Protein AF-A0A2V3PV00-F1 (afdb_monomer_lite)

Sequence (122 aa):
MDIPKPLRVVSIVLVVLGIIRIVAGILGLIGLRGFFSENPDLITQVIIENFVAGPLILISGLLLLKGKAIGRILLVVAVVGSWIASFVISKEYSIGTLIIFSAIIAILFLEDKIKQYFADKA

Foldseek 3Di:
DDQPPLLLVLLVVLLVQLVVLQVVLVCCVVPCVVVCVVVVLVNVLSCLLRVPLSVLSNVLSVCSNVLHPVSLVSLVCSLVVSQVSCCVRVVDRPVVSVVVSVVSSCCCPVPVSNVVSNVVVD

Radius of gyration: 15.87 Å; chains: 1; bounding box: 39×24×45 Å

Organism: NCBI:txid1605892

pLDDT: mean 86.36, std 7.27, range [65.31, 96.56]

Secondary structure (DSSP, 8-state):
-PPPHHHHHHHHHHHHHHHHHHHHHHHHHHHTHHHHHH-HHHHHHHHIIIIIIHHHHHHHHHHHHTT-THHHHHHHHHHHHHHHHHHHHH----HHHHHHHHHHHHHHHH-HHHHHHHHTT-

Structure (mmCIF, N/CA/C/O backbone):
data_AF-A0A2V3PV00-F1
#
_entry.id   AF-A0A2V3PV00-F1
#
loop_
_atom_site.group_PDB
_atom_site.id
_atom_site.type_symbol
_atom_site.label_atom_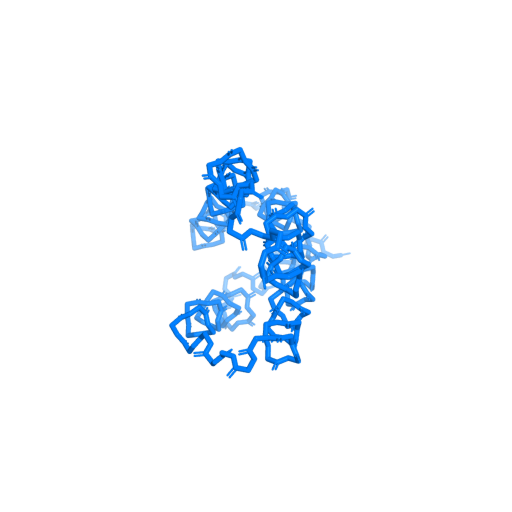id
_atom_site.label_alt_id
_atom_site.label_comp_id
_atom_site.label_asym_id
_atom_site.label_entity_id
_atom_site.label_seq_id
_atom_site.pdbx_PDB_ins_code
_atom_site.Cartn_x
_atom_site.Cartn_y
_atom_site.Cartn_z
_atom_site.occupancy
_atom_site.B_iso_or_equiv
_atom_site.auth_seq_id
_atom_site.auth_comp_id
_atom_site.auth_asym_id
_atom_site.auth_atom_id
_atom_site.pdbx_PDB_model_num
ATOM 1 N N . MET A 1 1 ? -11.107 8.077 22.005 1.00 65.31 1 MET A N 1
ATOM 2 C CA . MET A 1 1 ? -10.825 6.629 21.954 1.00 65.31 1 MET A CA 1
ATOM 3 C C . MET A 1 1 ? -9.420 6.411 21.415 1.00 65.31 1 MET A C 1
ATOM 5 O O . MET A 1 1 ? -9.072 7.027 20.407 1.00 65.31 1 MET A O 1
ATOM 9 N N . ASP A 1 2 ? -8.609 5.594 22.086 1.00 83.31 2 ASP A N 1
ATOM 10 C CA . ASP A 1 2 ? -7.264 5.257 21.610 1.00 83.31 2 ASP A CA 1
ATOM 11 C C . ASP A 1 2 ? -7.316 4.438 20.316 1.00 83.31 2 ASP A C 1
ATOM 13 O O . ASP A 1 2 ? -8.265 3.696 20.068 1.00 83.31 2 ASP A O 1
ATOM 17 N N . ILE A 1 3 ? -6.282 4.568 19.481 1.00 86.81 3 ILE A N 1
ATOM 18 C CA . ILE A 1 3 ? -6.140 3.756 18.264 1.00 86.81 3 ILE A CA 1
ATOM 19 C C . ILE A 1 3 ? -6.033 2.276 18.672 1.00 86.81 3 ILE A C 1
ATOM 21 O O . ILE A 1 3 ? -5.107 1.945 19.425 1.00 86.81 3 ILE A O 1
ATOM 25 N N . PRO A 1 4 ? -6.897 1.377 18.155 1.00 91.12 4 PRO A N 1
ATOM 26 C CA . PRO A 1 4 ? -6.790 -0.056 18.397 1.00 91.12 4 PRO A CA 1
ATOM 27 C C . PRO A 1 4 ? -5.385 -0.564 18.063 1.00 91.12 4 PRO A C 1
ATOM 29 O O . PRO A 1 4 ? -4.832 -0.223 17.015 1.00 91.12 4 PRO A O 1
ATOM 32 N N . LYS A 1 5 ? -4.801 -1.404 18.930 1.00 91.12 5 LYS A N 1
ATOM 33 C CA . LYS A 1 5 ? -3.456 -1.973 18.704 1.00 91.12 5 LYS A CA 1
ATOM 34 C C . LYS A 1 5 ? -3.294 -2.597 17.302 1.00 91.12 5 LYS A C 1
ATOM 36 O O . LYS A 1 5 ? -2.293 -2.281 16.664 1.00 91.12 5 LYS A O 1
ATOM 41 N N . PRO A 1 6 ? -4.254 -3.387 16.781 1.00 89.75 6 PRO A N 1
ATOM 42 C CA . PRO A 1 6 ? -4.156 -3.977 15.443 1.00 89.75 6 PRO A CA 1
ATOM 43 C C . PRO A 1 6 ? -4.096 -2.921 14.335 1.00 89.75 6 PRO A C 1
ATOM 45 O O . PRO A 1 6 ? -3.207 -2.969 13.487 1.00 89.75 6 PRO A O 1
ATOM 48 N N . LEU A 1 7 ? -4.953 -1.894 14.407 1.00 92.25 7 LEU A N 1
ATOM 49 C CA . LEU A 1 7 ? -4.929 -0.763 13.475 1.00 92.25 7 LEU A CA 1
ATOM 50 C C . LEU A 1 7 ? -3.581 -0.042 13.520 1.00 92.25 7 LEU A C 1
ATOM 52 O O . LEU A 1 7 ? -3.021 0.280 12.474 1.00 92.25 7 LEU A O 1
ATOM 56 N N . ARG A 1 8 ? -3.032 0.188 14.717 1.00 93.31 8 ARG A N 1
ATOM 57 C CA . ARG A 1 8 ? -1.723 0.830 14.883 1.00 93.31 8 ARG A CA 1
ATOM 58 C C . ARG A 1 8 ? -0.610 0.009 14.231 1.00 93.31 8 ARG A C 1
ATOM 60 O O . ARG A 1 8 ? 0.182 0.575 13.486 1.00 93.31 8 ARG A O 1
ATOM 67 N N . VAL A 1 9 ? -0.571 -1.300 14.482 1.00 93.25 9 VAL A N 1
ATOM 68 C CA . VAL A 1 9 ? 0.436 -2.209 13.909 1.00 93.25 9 VAL A CA 1
ATOM 69 C C . VAL A 1 9 ? 0.343 -2.222 12.388 1.00 93.25 9 VAL A C 1
ATOM 71 O O . VAL A 1 9 ? 1.338 -1.951 11.723 1.00 93.25 9 VAL A O 1
ATOM 74 N N . VAL A 1 10 ? -0.852 -2.447 11.834 1.00 93.19 10 VAL A N 1
ATOM 75 C CA . VAL A 1 10 ? -1.071 -2.439 10.381 1.00 93.19 10 VAL A CA 1
ATOM 76 C C . VAL A 1 10 ? -0.640 -1.110 9.768 1.00 93.19 10 VAL A C 1
ATOM 78 O O . VAL A 1 10 ? 0.058 -1.091 8.760 1.00 93.19 10 VAL A O 1
ATOM 81 N N . SER A 1 11 ? -1.001 0.008 10.394 1.00 94.44 11 SER A N 1
ATOM 82 C CA . SER A 1 11 ? -0.657 1.328 9.867 1.00 94.44 11 SER A CA 1
ATOM 83 C C . SER A 1 11 ? 0.855 1.566 9.846 1.00 94.44 11 SER A C 1
ATOM 85 O O . SER A 1 11 ? 1.370 2.104 8.871 1.00 94.44 11 SER A O 1
ATOM 87 N N . ILE A 1 12 ? 1.579 1.132 10.885 1.00 94.94 12 ILE A N 1
ATOM 88 C CA . ILE A 1 12 ? 3.047 1.201 10.927 1.00 94.94 12 ILE A CA 1
ATOM 89 C C . ILE A 1 12 ? 3.654 0.320 9.833 1.00 94.94 12 ILE A C 1
ATOM 91 O O . ILE A 1 12 ? 4.538 0.777 9.113 1.00 94.94 12 ILE A O 1
ATOM 95 N N . VAL A 1 13 ? 3.158 -0.909 9.664 1.00 93.94 13 VAL A N 1
ATOM 96 C CA . VAL A 1 13 ? 3.617 -1.818 8.602 1.00 93.94 13 VAL A CA 1
ATOM 97 C C . VAL A 1 13 ? 3.432 -1.179 7.225 1.00 93.94 13 VAL A C 1
ATOM 99 O O . VAL A 1 13 ? 4.363 -1.187 6.427 1.00 93.94 13 VAL A O 1
ATOM 102 N N . LEU A 1 14 ? 2.282 -0.554 6.960 1.00 94.88 14 LEU A N 1
ATOM 103 C CA . LEU A 1 14 ? 2.025 0.146 5.698 1.00 94.88 14 LEU A CA 1
ATOM 104 C C . LEU A 1 14 ? 2.981 1.324 5.476 1.00 94.88 14 LEU A C 1
ATOM 106 O O . LEU A 1 14 ? 3.494 1.493 4.372 1.00 94.88 14 LEU A O 1
ATOM 110 N N . VAL A 1 15 ? 3.272 2.107 6.519 1.00 96.12 15 VAL A N 1
ATOM 111 C CA . VAL A 1 15 ? 4.252 3.202 6.440 1.00 96.12 15 VAL A CA 1
ATOM 112 C C . VAL A 1 15 ? 5.637 2.665 6.083 1.00 96.12 15 VAL A C 1
ATOM 114 O O . VAL A 1 15 ? 6.272 3.165 5.156 1.00 96.12 15 VAL A O 1
ATOM 117 N N . VAL A 1 16 ? 6.090 1.618 6.774 1.00 95.00 16 VAL A N 1
ATOM 118 C CA . VAL A 1 16 ? 7.398 0.999 6.524 1.00 95.00 16 VAL A CA 1
ATOM 119 C C . VAL A 1 16 ? 7.469 0.427 5.107 1.00 95.00 16 VAL A C 1
ATOM 121 O O . VAL A 1 16 ? 8.421 0.713 4.385 1.00 95.00 16 VAL A O 1
ATOM 124 N N . LEU A 1 17 ? 6.446 -0.311 4.666 1.00 92.19 17 LEU A N 1
ATOM 125 C CA . LEU A 1 17 ? 6.381 -0.867 3.311 1.00 92.19 17 LEU A CA 1
ATOM 126 C C . LEU A 1 17 ? 6.389 0.221 2.232 1.00 92.19 17 LEU A C 1
ATOM 128 O O . LEU A 1 17 ? 7.077 0.075 1.223 1.00 92.19 17 LEU A O 1
ATOM 132 N N . GLY A 1 18 ? 5.657 1.316 2.444 1.00 92.44 18 GLY A N 1
ATOM 133 C CA . GLY A 1 18 ? 5.640 2.447 1.521 1.00 92.44 18 GLY A CA 1
ATOM 134 C C . GLY A 1 18 ? 7.018 3.097 1.369 1.00 92.44 18 GLY A C 1
ATOM 135 O O . GLY A 1 18 ? 7.454 3.350 0.248 1.00 92.44 18 GLY A O 1
ATOM 136 N N . ILE A 1 19 ? 7.743 3.292 2.477 1.00 94.25 19 ILE A N 1
ATOM 137 C CA . ILE A 1 19 ? 9.121 3.811 2.457 1.00 94.25 19 ILE A CA 1
ATOM 138 C C . ILE A 1 19 ? 10.056 2.841 1.729 1.00 94.25 19 ILE A C 1
ATOM 140 O O . ILE A 1 19 ? 10.800 3.266 0.846 1.00 94.25 19 ILE A O 1
ATOM 144 N N . ILE A 1 20 ? 9.995 1.546 2.060 1.00 91.44 20 ILE A N 1
ATOM 145 C CA . ILE A 1 20 ? 10.824 0.513 1.422 1.00 91.44 20 ILE A CA 1
ATOM 146 C C . ILE A 1 20 ? 10.624 0.527 -0.093 1.00 91.44 20 ILE A C 1
ATOM 148 O O . ILE A 1 20 ? 11.607 0.498 -0.827 1.00 91.44 20 ILE A O 1
ATOM 152 N N . ARG A 1 21 ? 9.378 0.626 -0.571 1.00 89.56 21 ARG A N 1
ATOM 153 C CA . ARG A 1 21 ? 9.094 0.689 -2.011 1.00 89.56 21 ARG A CA 1
ATOM 154 C C . ARG A 1 21 ? 9.681 1.921 -2.680 1.00 89.56 21 ARG A C 1
ATOM 156 O O . ARG A 1 21 ? 10.292 1.794 -3.732 1.00 89.56 21 ARG A O 1
ATOM 163 N N . ILE A 1 22 ? 9.556 3.098 -2.073 1.00 91.00 22 ILE A N 1
ATOM 164 C CA . ILE A 1 22 ? 10.138 4.322 -2.643 1.00 91.00 22 ILE A CA 1
ATOM 165 C C . ILE A 1 22 ? 11.662 4.178 -2.760 1.00 91.00 22 ILE A C 1
ATOM 167 O O . ILE A 1 22 ? 12.231 4.462 -3.813 1.00 91.00 22 ILE A O 1
ATOM 171 N N . VAL A 1 23 ? 12.321 3.681 -1.709 1.00 90.56 23 VAL A N 1
ATOM 172 C CA . VAL A 1 23 ? 13.774 3.450 -1.713 1.00 90.56 23 VAL A CA 1
ATOM 173 C C . VAL A 1 23 ? 14.165 2.406 -2.762 1.00 90.56 23 VAL A C 1
ATOM 175 O O . VAL A 1 23 ? 15.086 2.644 -3.540 1.00 90.56 23 VAL A O 1
ATOM 178 N N . ALA A 1 24 ? 13.448 1.282 -2.833 1.00 86.88 24 ALA A N 1
ATOM 179 C CA . ALA A 1 24 ? 13.683 0.236 -3.825 1.00 86.88 24 ALA A CA 1
ATOM 180 C C . ALA A 1 24 ? 13.505 0.755 -5.260 1.00 86.88 24 ALA A C 1
ATOM 182 O O . ALA A 1 24 ? 14.327 0.455 -6.121 1.00 86.88 24 ALA A O 1
ATOM 183 N N . GLY A 1 25 ? 12.492 1.590 -5.509 1.00 86.88 25 GLY A N 1
ATOM 184 C CA . GLY A 1 25 ? 12.281 2.247 -6.797 1.00 86.88 25 GLY A CA 1
ATOM 185 C C . GLY A 1 25 ? 13.443 3.153 -7.194 1.00 86.88 25 GLY A C 1
ATOM 186 O O . GLY A 1 25 ? 13.922 3.072 -8.322 1.00 86.88 25 GLY A O 1
ATOM 187 N N . ILE A 1 26 ? 13.941 3.979 -6.267 1.00 89.00 26 ILE A N 1
ATOM 188 C CA . ILE A 1 26 ? 15.101 4.852 -6.515 1.00 89.00 26 ILE A CA 1
ATOM 189 C C . ILE A 1 26 ? 16.341 4.015 -6.848 1.00 89.00 26 ILE A C 1
ATOM 191 O O . ILE A 1 26 ? 17.009 4.276 -7.848 1.00 89.00 26 ILE A O 1
ATOM 195 N N . LEU A 1 27 ? 16.629 2.987 -6.044 1.00 86.62 27 LEU A N 1
ATOM 196 C CA . LEU A 1 27 ? 17.767 2.095 -6.278 1.00 86.62 27 LEU A CA 1
ATOM 197 C C . LEU A 1 27 ? 17.637 1.340 -7.606 1.00 86.62 27 LEU A C 1
ATOM 199 O O . LEU A 1 27 ? 18.623 1.220 -8.328 1.00 86.62 27 LEU A O 1
ATOM 203 N N . GLY A 1 28 ? 16.431 0.891 -7.959 1.00 82.62 28 GLY A N 1
ATOM 204 C CA . GLY A 1 28 ? 16.146 0.227 -9.229 1.00 82.62 28 GLY A CA 1
ATOM 205 C C . GLY A 1 28 ? 16.406 1.136 -10.429 1.00 82.62 28 GLY A C 1
ATOM 206 O O . GLY A 1 28 ? 17.103 0.735 -11.356 1.00 82.62 28 GLY A O 1
ATOM 207 N N . LEU A 1 29 ? 15.929 2.385 -10.391 1.00 84.62 29 LEU A N 1
ATOM 208 C CA . LEU A 1 29 ? 16.159 3.357 -11.468 1.00 84.62 29 LEU A CA 1
ATOM 209 C C . LEU A 1 29 ? 17.645 3.689 -11.667 1.00 84.62 29 LEU A C 1
ATOM 211 O O . LEU A 1 29 ? 18.082 3.889 -12.800 1.00 84.62 29 LEU A O 1
ATOM 215 N N . ILE A 1 30 ? 18.421 3.740 -10.582 1.00 84.81 30 ILE A N 1
ATOM 216 C CA . ILE A 1 30 ? 19.863 4.010 -10.645 1.00 84.81 30 ILE A CA 1
ATOM 217 C C . ILE A 1 30 ? 20.627 2.768 -11.129 1.00 84.81 30 ILE A C 1
ATOM 219 O O . ILE A 1 30 ? 21.483 2.877 -12.006 1.00 84.81 30 ILE A O 1
ATOM 223 N N . GLY A 1 31 ? 20.323 1.595 -10.569 1.00 78.94 31 GLY A N 1
ATOM 224 C CA . GLY A 1 31 ? 21.095 0.367 -10.768 1.00 78.94 31 GLY A CA 1
ATOM 225 C C . GLY A 1 31 ? 20.794 -0.393 -12.061 1.00 78.94 31 GLY A C 1
ATOM 226 O O . GLY A 1 31 ? 21.665 -1.101 -12.556 1.00 78.94 31 GLY A O 1
ATOM 227 N N . LEU A 1 32 ? 19.595 -0.244 -12.633 1.00 79.69 32 LEU A N 1
ATOM 228 C CA . LEU A 1 32 ? 19.130 -1.046 -13.778 1.00 79.69 32 LEU A CA 1
ATOM 229 C C . LEU A 1 32 ? 19.006 -0.240 -15.078 1.00 79.69 32 LEU A C 1
ATOM 231 O O . LEU A 1 32 ? 18.322 -0.650 -16.013 1.00 79.69 32 LEU A O 1
ATOM 235 N N . ARG A 1 33 ? 19.689 0.905 -15.176 1.00 74.56 33 ARG A N 1
ATOM 236 C CA . ARG A 1 33 ? 19.530 1.841 -16.301 1.00 74.56 33 ARG A CA 1
ATOM 237 C C . ARG A 1 33 ? 19.785 1.211 -17.680 1.00 74.56 33 ARG A C 1
ATOM 239 O O . ARG A 1 33 ? 19.047 1.510 -18.610 1.00 74.56 33 ARG A O 1
ATOM 246 N N . GLY A 1 34 ? 20.781 0.326 -17.801 1.00 73.56 34 GLY A N 1
ATOM 247 C CA . GLY A 1 34 ? 21.066 -0.418 -19.041 1.00 73.56 34 GLY A CA 1
ATOM 248 C C . GLY A 1 34 ? 20.118 -1.598 -19.302 1.00 73.56 34 GLY A C 1
ATOM 249 O O . GLY A 1 34 ? 19.894 -1.975 -20.444 1.00 73.56 34 GLY A O 1
ATOM 250 N N . PHE A 1 35 ? 19.498 -2.147 -18.258 1.00 76.31 35 PHE A N 1
ATOM 251 C CA . PHE A 1 35 ? 18.511 -3.221 -18.390 1.00 76.31 35 PHE A CA 1
ATOM 252 C C . PHE A 1 35 ? 17.160 -2.686 -18.893 1.00 76.31 35 PHE A C 1
ATOM 254 O O . PHE A 1 35 ? 16.496 -3.321 -19.712 1.00 76.31 35 PHE A O 1
ATOM 261 N N . PHE A 1 36 ? 16.778 -1.474 -18.472 1.00 80.06 36 PHE A N 1
ATOM 262 C CA . PHE A 1 36 ? 15.559 -0.814 -18.947 1.00 80.06 36 PHE A CA 1
ATOM 263 C C . PHE A 1 36 ? 15.624 -0.375 -20.413 1.00 80.06 36 PHE A C 1
ATOM 265 O O . PHE A 1 36 ? 14.577 -0.289 -21.048 1.00 80.06 36 PHE A O 1
ATOM 272 N N . SER A 1 37 ? 16.812 -0.118 -20.975 1.00 77.88 37 SER A N 1
ATOM 273 C CA . SER A 1 37 ? 16.926 0.166 -22.415 1.00 77.88 37 SER A CA 1
ATOM 274 C C . SER A 1 37 ? 16.597 -1.045 -23.285 1.00 77.88 37 SER A C 1
ATOM 276 O O . SER A 1 37 ? 16.128 -0.869 -24.404 1.00 77.88 37 SER A O 1
ATOM 278 N N . GLU A 1 38 ? 16.806 -2.257 -22.770 1.00 82.19 38 GLU A N 1
ATOM 279 C CA . GLU A 1 38 ? 16.452 -3.504 -23.459 1.00 82.19 38 GLU A CA 1
ATOM 280 C C . GLU A 1 38 ? 15.012 -3.944 -23.156 1.00 82.19 38 GLU A C 1
ATOM 282 O O . GLU A 1 38 ? 14.402 -4.648 -23.954 1.00 82.19 38 GLU A O 1
ATOM 287 N N . ASN A 1 39 ? 14.452 -3.499 -22.025 1.00 80.00 39 ASN A N 1
ATOM 288 C CA . ASN A 1 39 ? 13.123 -3.881 -21.549 1.00 80.00 39 ASN A CA 1
ATOM 289 C C . ASN A 1 39 ? 12.329 -2.644 -21.092 1.00 80.00 39 ASN A C 1
ATOM 291 O O . ASN A 1 39 ? 12.153 -2.424 -19.886 1.00 80.00 39 ASN A O 1
ATOM 295 N N . PRO A 1 40 ? 11.847 -1.815 -22.035 1.00 78.31 40 PRO A N 1
ATOM 296 C CA . PRO A 1 40 ? 11.180 -0.557 -21.713 1.00 78.31 40 PRO A CA 1
ATOM 297 C C . PRO A 1 40 ? 9.890 -0.763 -20.910 1.00 78.31 40 PRO A C 1
ATOM 299 O O . PRO A 1 40 ? 9.570 0.054 -20.056 1.00 78.31 40 PRO A O 1
ATOM 302 N N . ASP A 1 41 ? 9.179 -1.873 -21.090 1.00 79.81 41 ASP A N 1
ATOM 303 C CA . ASP A 1 41 ? 7.934 -2.136 -20.354 1.00 79.81 41 ASP A CA 1
ATOM 304 C C . ASP A 1 41 ? 8.168 -2.310 -18.841 1.00 79.81 41 ASP A C 1
ATOM 306 O O . ASP A 1 41 ? 7.344 -1.899 -18.018 1.00 79.81 41 ASP A O 1
ATOM 310 N N . LEU A 1 42 ? 9.343 -2.814 -18.451 1.00 77.56 42 LEU A N 1
ATOM 311 C CA . LEU A 1 42 ? 9.712 -2.991 -17.045 1.00 77.56 42 LEU A CA 1
ATOM 312 C C . LEU A 1 42 ? 9.983 -1.656 -16.340 1.00 77.56 42 LEU A C 1
ATOM 314 O O . LEU A 1 42 ? 9.750 -1.555 -15.134 1.00 77.56 42 LEU A O 1
ATOM 318 N N . ILE A 1 43 ? 10.406 -0.604 -17.059 1.00 83.31 43 ILE A N 1
ATOM 319 C CA . ILE A 1 43 ? 10.567 0.725 -16.442 1.00 83.31 43 ILE A CA 1
ATOM 320 C C . ILE A 1 43 ? 9.212 1.284 -16.009 1.00 83.31 43 ILE A C 1
ATOM 322 O O . ILE A 1 43 ? 9.084 1.837 -14.916 1.00 83.31 43 ILE A O 1
ATOM 326 N N . THR A 1 44 ? 8.181 1.075 -16.830 1.00 82.69 44 T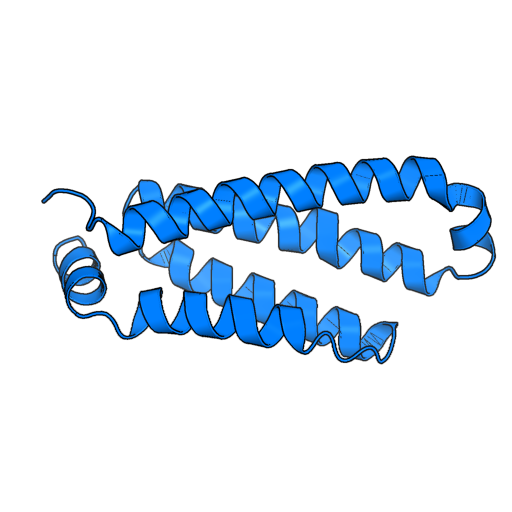HR A N 1
ATOM 327 C CA . THR A 1 44 ? 6.814 1.510 -16.543 1.00 82.69 44 THR A CA 1
ATOM 328 C C . THR A 1 44 ? 6.264 0.772 -15.331 1.00 82.69 44 THR A C 1
ATOM 330 O O . THR A 1 44 ? 5.691 1.400 -14.439 1.00 82.69 44 THR A O 1
ATOM 333 N N . GLN A 1 45 ? 6.507 -0.539 -15.240 1.00 81.44 45 GLN A N 1
ATOM 334 C CA . GLN A 1 45 ? 6.131 -1.321 -14.065 1.00 81.44 45 GLN A CA 1
ATOM 335 C C . GLN A 1 45 ? 6.822 -0.797 -12.796 1.00 81.44 45 GLN A C 1
ATOM 337 O O . GLN A 1 45 ? 6.150 -0.531 -11.798 1.00 81.44 45 GLN A O 1
ATOM 342 N N . VAL A 1 46 ? 8.140 -0.571 -12.837 1.00 83.69 46 VAL A N 1
ATOM 343 C CA . VAL A 1 46 ? 8.903 -0.053 -11.688 1.00 83.69 46 VAL A CA 1
ATOM 344 C C . VAL A 1 46 ? 8.377 1.308 -11.236 1.00 83.69 46 VAL A C 1
ATOM 346 O O . VAL A 1 46 ? 8.242 1.536 -10.029 1.00 83.69 46 VAL A O 1
ATOM 349 N N . ILE A 1 47 ? 8.036 2.194 -12.177 1.00 85.62 47 ILE A N 1
ATOM 350 C CA . ILE A 1 47 ? 7.445 3.501 -11.875 1.00 85.62 47 ILE A CA 1
ATOM 351 C C . ILE A 1 47 ? 6.099 3.335 -11.164 1.00 85.62 47 ILE A C 1
ATOM 353 O O . ILE A 1 47 ? 5.891 3.917 -10.099 1.00 85.62 47 ILE A O 1
ATOM 357 N N . ILE A 1 48 ? 5.195 2.517 -11.704 1.00 84.69 48 ILE A N 1
ATOM 358 C CA . ILE A 1 48 ? 3.862 2.330 -11.121 1.00 84.69 48 ILE A CA 1
ATOM 359 C C . ILE A 1 48 ? 3.957 1.699 -9.726 1.00 84.69 48 ILE A C 1
ATOM 361 O O . ILE A 1 48 ? 3.384 2.216 -8.765 1.00 84.69 48 ILE A O 1
ATOM 365 N N . GLU A 1 49 ? 4.707 0.611 -9.574 1.00 82.06 49 GLU A N 1
ATOM 366 C CA . GLU A 1 49 ? 4.754 -0.132 -8.313 1.00 82.06 49 GLU A CA 1
ATOM 367 C C . GLU A 1 49 ? 5.435 0.648 -7.181 1.00 82.06 49 GLU A C 1
ATOM 369 O O . GLU A 1 49 ? 5.007 0.560 -6.022 1.00 82.06 49 GLU A O 1
ATOM 374 N N . ASN A 1 50 ? 6.469 1.431 -7.501 1.00 87.00 50 ASN A N 1
ATOM 375 C CA . ASN A 1 50 ? 7.297 2.086 -6.488 1.00 87.00 50 ASN A CA 1
ATOM 376 C C . ASN A 1 50 ? 6.984 3.569 -6.306 1.00 87.00 50 ASN A C 1
ATOM 378 O O . ASN A 1 50 ? 7.022 4.044 -5.174 1.00 87.00 50 ASN A O 1
ATOM 382 N N . PHE A 1 51 ? 6.639 4.291 -7.374 1.00 87.81 51 PHE A N 1
ATOM 383 C CA . PHE A 1 51 ? 6.410 5.741 -7.333 1.00 87.81 51 PHE A CA 1
ATOM 384 C C . PHE A 1 51 ? 4.934 6.136 -7.393 1.00 87.81 51 PHE A C 1
ATOM 386 O O . PHE A 1 51 ? 4.610 7.280 -7.085 1.00 87.81 51 PHE A O 1
ATOM 393 N N . VAL A 1 52 ? 4.029 5.207 -7.714 1.00 89.50 52 VAL A N 1
ATOM 394 C CA . VAL A 1 52 ? 2.580 5.429 -7.579 1.00 89.50 52 VAL A CA 1
ATOM 395 C C . VAL A 1 52 ? 2.041 4.639 -6.390 1.00 89.50 52 VAL A C 1
ATOM 397 O O . VAL A 1 52 ? 1.593 5.228 -5.406 1.00 89.50 52 VAL A O 1
ATOM 400 N N . ALA A 1 53 ? 2.140 3.309 -6.418 1.00 88.56 53 ALA A N 1
ATOM 401 C CA . ALA A 1 53 ? 1.576 2.471 -5.363 1.00 88.56 53 ALA A CA 1
ATOM 402 C C . ALA A 1 53 ? 2.307 2.637 -4.019 1.00 88.56 53 ALA A C 1
ATOM 404 O O . ALA A 1 53 ? 1.649 2.726 -2.984 1.00 88.56 53 ALA A O 1
ATOM 405 N N . GLY A 1 54 ? 3.642 2.748 -4.021 1.00 90.50 54 GLY A N 1
ATOM 406 C CA . GLY A 1 54 ? 4.449 2.994 -2.816 1.00 90.50 54 GLY A CA 1
ATOM 407 C C . GLY A 1 54 ? 3.979 4.213 -2.001 1.00 90.50 54 GLY A C 1
ATOM 408 O O . GLY A 1 54 ? 3.596 4.050 -0.838 1.00 90.50 54 GLY A O 1
ATOM 409 N N . PRO A 1 55 ? 3.919 5.421 -2.595 1.00 93.94 55 PRO A N 1
ATOM 410 C CA . PRO A 1 55 ? 3.374 6.606 -1.937 1.00 93.94 55 PRO A CA 1
ATOM 411 C C . PRO A 1 55 ? 1.919 6.459 -1.493 1.00 93.94 55 PRO A C 1
ATOM 413 O O . PRO A 1 55 ? 1.580 6.901 -0.399 1.00 93.94 55 PRO A O 1
ATOM 416 N N . LEU A 1 56 ? 1.051 5.818 -2.282 1.00 94.69 56 LEU A N 1
ATOM 417 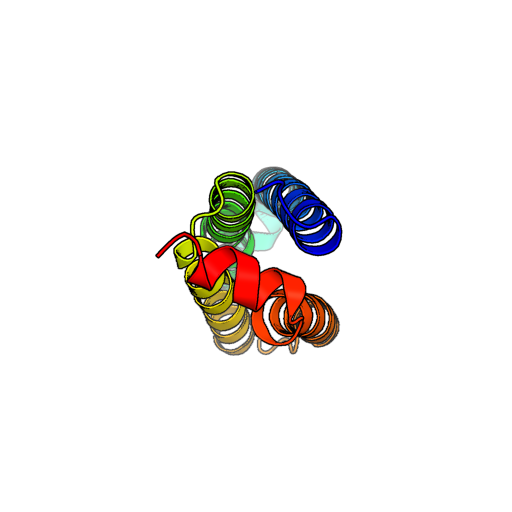C CA . LEU A 1 56 ? -0.350 5.621 -1.886 1.00 94.69 56 LEU A CA 1
ATOM 418 C C . LEU A 1 56 ? -0.482 4.702 -0.661 1.00 94.69 56 LEU A C 1
ATOM 420 O O . LEU A 1 56 ? -1.277 4.989 0.236 1.00 94.69 56 LEU A O 1
ATOM 424 N N . ILE A 1 57 ? 0.330 3.644 -0.581 1.00 94.25 57 ILE A N 1
ATOM 425 C CA . ILE A 1 57 ? 0.422 2.753 0.586 1.00 94.25 57 ILE A CA 1
ATOM 426 C C . ILE A 1 57 ? 0.930 3.525 1.814 1.00 94.25 57 ILE A C 1
ATOM 428 O O . ILE A 1 57 ? 0.338 3.430 2.892 1.00 94.25 57 ILE A O 1
ATOM 432 N N . LEU A 1 58 ? 1.975 4.344 1.648 1.00 95.81 58 LEU A N 1
ATOM 433 C CA . LEU A 1 58 ? 2.509 5.203 2.708 1.00 95.81 58 LEU A CA 1
ATOM 434 C C . LEU A 1 58 ? 1.444 6.178 3.232 1.00 95.81 58 LEU A C 1
ATOM 436 O O . LEU A 1 58 ? 1.192 6.252 4.436 1.00 95.81 58 LEU A O 1
ATOM 440 N N . ILE A 1 59 ? 0.796 6.912 2.324 1.00 96.25 59 ILE A N 1
ATOM 441 C CA . ILE A 1 59 ? -0.251 7.885 2.651 1.00 96.25 59 ILE A CA 1
ATOM 442 C C . ILE A 1 59 ? -1.422 7.181 3.336 1.00 96.25 59 ILE A C 1
ATOM 444 O O . ILE A 1 59 ? -1.942 7.695 4.326 1.00 96.25 59 ILE A O 1
ATOM 448 N N . SER A 1 60 ? -1.808 5.991 2.870 1.00 96.00 60 SER A N 1
ATOM 449 C CA . SER A 1 60 ? -2.828 5.174 3.525 1.00 96.00 60 SER A CA 1
ATOM 450 C C . SER A 1 60 ? -2.462 4.883 4.984 1.00 96.00 60 SER A C 1
ATOM 452 O O . SER A 1 60 ? -3.249 5.206 5.876 1.00 96.00 60 SER A O 1
ATOM 454 N N . GLY A 1 61 ? -1.252 4.379 5.254 1.00 95.19 61 GLY A N 1
ATOM 455 C CA . GLY A 1 61 ? -0.779 4.123 6.618 1.00 95.19 61 GLY A CA 1
ATOM 456 C C . GLY A 1 61 ? -0.813 5.374 7.506 1.00 95.19 61 GLY A C 1
ATOM 457 O O . GLY A 1 61 ? -1.321 5.336 8.628 1.00 95.19 61 GLY A O 1
ATOM 458 N N . LEU A 1 62 ? -0.369 6.523 6.985 1.00 96.56 62 LEU A N 1
ATOM 459 C CA . LEU A 1 62 ? -0.414 7.801 7.708 1.00 96.56 62 LEU A CA 1
ATOM 460 C C . LEU A 1 62 ? -1.848 8.272 8.000 1.00 96.56 62 LEU A C 1
ATOM 462 O O . LEU A 1 62 ? -2.125 8.804 9.078 1.00 96.56 62 LEU A O 1
ATOM 466 N N . LEU A 1 63 ? -2.776 8.084 7.060 1.00 95.62 63 LEU A N 1
ATOM 467 C CA . LEU A 1 63 ? -4.191 8.414 7.243 1.00 95.62 63 LEU A CA 1
ATOM 468 C C . LEU A 1 63 ? -4.844 7.518 8.299 1.00 95.62 63 LEU A C 1
ATOM 470 O O . LEU A 1 63 ? -5.606 8.017 9.129 1.00 95.62 63 LEU A O 1
ATOM 474 N N . LEU A 1 64 ? -4.508 6.227 8.312 1.00 94.00 64 LEU A N 1
ATOM 475 C CA . LEU A 1 64 ? -4.997 5.273 9.305 1.00 94.00 64 LEU A CA 1
ATOM 476 C C . LEU A 1 64 ? -4.481 5.600 10.716 1.00 94.00 64 LEU A C 1
ATOM 478 O O . LEU A 1 64 ? -5.273 5.581 11.657 1.00 94.00 64 LEU A O 1
ATOM 482 N N . LEU A 1 65 ? -3.217 6.024 10.867 1.00 93.06 65 LEU A N 1
ATOM 483 C CA . LEU A 1 65 ? -2.689 6.537 12.145 1.00 93.06 65 LEU A CA 1
ATOM 484 C C . LEU A 1 65 ? -3.427 7.791 12.630 1.00 93.06 65 LEU A C 1
ATOM 486 O O . LEU A 1 65 ? -3.617 7.976 13.828 1.00 93.06 65 LEU A O 1
ATOM 490 N N . LYS A 1 66 ? -3.890 8.643 11.710 1.00 91.25 66 LYS A N 1
ATOM 491 C CA . LYS A 1 66 ? -4.740 9.802 12.037 1.00 91.25 66 LYS A CA 1
ATOM 492 C C . LYS A 1 66 ? -6.201 9.416 12.309 1.00 91.25 66 LYS A C 1
ATOM 494 O O . LYS A 1 66 ? -7.013 10.270 12.659 1.00 91.25 66 LYS A O 1
ATOM 499 N N . GLY A 1 67 ? -6.549 8.140 12.155 1.00 88.69 67 GLY A N 1
ATOM 500 C CA . GLY A 1 67 ? -7.903 7.624 12.298 1.00 88.69 67 GLY A CA 1
ATOM 501 C C . GLY A 1 67 ? -8.852 8.060 11.185 1.00 88.69 67 GLY A C 1
ATOM 502 O O . GLY A 1 67 ? -10.054 8.131 11.414 1.00 88.69 67 GLY A O 1
ATOM 503 N N . LYS A 1 68 ? -8.336 8.350 9.985 1.00 91.12 68 LYS A N 1
ATOM 504 C CA . LYS A 1 68 ? -9.151 8.686 8.813 1.00 91.12 68 LYS A CA 1
ATOM 505 C C . LYS A 1 68 ? -9.507 7.423 8.026 1.00 91.12 68 LYS A C 1
ATOM 507 O O . LYS A 1 68 ? -8.636 6.786 7.435 1.00 91.12 68 LYS A O 1
ATOM 512 N N . ALA A 1 69 ? -10.801 7.111 7.953 1.00 89.56 69 ALA A N 1
ATOM 513 C CA . ALA A 1 69 ? 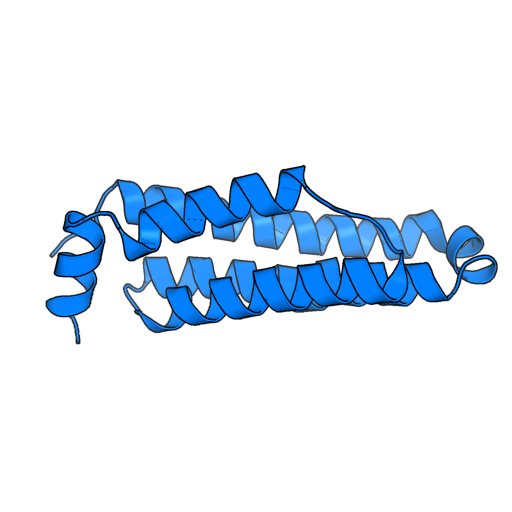-11.326 5.929 7.264 1.00 89.56 69 ALA A CA 1
ATOM 514 C C . ALA A 1 69 ? -10.966 5.865 5.768 1.00 89.56 69 ALA A C 1
ATOM 516 O O . ALA A 1 69 ? -10.832 4.767 5.228 1.00 89.56 69 ALA A O 1
ATOM 517 N N . ILE A 1 70 ? -10.758 7.019 5.119 1.00 92.75 70 ILE A N 1
ATOM 518 C CA . ILE A 1 70 ? -10.362 7.113 3.704 1.00 92.75 70 ILE A CA 1
ATOM 519 C C . ILE A 1 70 ? -9.030 6.407 3.411 1.00 92.75 70 ILE A C 1
ATOM 521 O O . ILE A 1 70 ? -8.827 5.926 2.299 1.00 92.75 70 ILE A O 1
ATOM 525 N N . GLY A 1 71 ? -8.159 6.247 4.418 1.00 91.94 71 GLY A N 1
ATOM 526 C CA . GLY A 1 71 ? -6.931 5.462 4.280 1.00 91.94 71 GLY A CA 1
ATOM 527 C C . GLY A 1 71 ? -7.200 4.005 3.889 1.00 91.94 71 GLY A C 1
ATOM 528 O O . GLY A 1 71 ? -6.434 3.443 3.110 1.00 91.94 71 GLY A O 1
ATOM 529 N N . ARG A 1 72 ? -8.316 3.408 4.335 1.00 92.44 72 ARG A N 1
ATOM 530 C CA . ARG A 1 72 ? -8.692 2.028 3.977 1.00 92.44 72 ARG A CA 1
ATOM 531 C C . ARG A 1 72 ? -8.991 1.892 2.487 1.00 92.44 72 ARG A C 1
ATOM 533 O O . ARG A 1 72 ? -8.499 0.974 1.843 1.00 92.44 72 ARG A O 1
ATOM 540 N N . ILE A 1 73 ? -9.763 2.829 1.941 1.00 91.81 73 ILE A N 1
ATOM 541 C CA . ILE A 1 73 ? -10.143 2.839 0.522 1.00 91.81 73 ILE A CA 1
ATOM 542 C C . ILE A 1 73 ? -8.909 3.098 -0.344 1.00 91.81 73 ILE A C 1
ATOM 544 O O . ILE A 1 73 ? -8.687 2.395 -1.326 1.00 91.81 73 ILE A O 1
ATOM 548 N N . LEU A 1 74 ? -8.064 4.051 0.064 1.00 94.00 74 LEU A N 1
ATOM 549 C CA . LEU A 1 74 ? -6.817 4.357 -0.633 1.00 94.00 74 LEU A CA 1
ATOM 550 C C . LEU A 1 74 ? -5.900 3.132 -0.736 1.00 94.00 74 LEU A C 1
ATOM 552 O O . LEU A 1 74 ? -5.308 2.910 -1.789 1.00 94.00 74 LEU A O 1
ATOM 556 N N . LEU A 1 75 ? -5.819 2.318 0.325 1.00 93.69 75 LEU A N 1
ATOM 557 C CA . LEU A 1 75 ? -5.043 1.078 0.303 1.00 93.69 75 LEU A CA 1
ATOM 558 C C . LEU A 1 75 ? -5.566 0.103 -0.750 1.00 93.69 75 LEU A C 1
ATOM 560 O O . LEU A 1 75 ? -4.781 -0.432 -1.525 1.00 93.69 75 LEU A O 1
ATOM 564 N N . VAL A 1 76 ? -6.883 -0.118 -0.784 1.00 91.75 76 VAL A N 1
ATOM 565 C CA . VAL A 1 76 ? -7.510 -1.031 -1.749 1.00 91.75 76 VAL A CA 1
ATOM 566 C C . VAL A 1 76 ? -7.215 -0.572 -3.175 1.00 91.75 76 VAL A C 1
ATOM 568 O O . VAL A 1 76 ? -6.759 -1.372 -3.986 1.00 91.75 76 VAL A O 1
ATOM 571 N N . VAL A 1 77 ? -7.392 0.721 -3.463 1.00 91.56 77 VAL A N 1
ATOM 572 C CA . VAL A 1 77 ? -7.097 1.294 -4.786 1.00 91.56 77 VAL A CA 1
ATOM 573 C C . VAL A 1 77 ? -5.621 1.123 -5.148 1.00 91.56 77 VAL A C 1
ATOM 575 O O . VAL A 1 77 ? -5.317 0.709 -6.264 1.00 91.56 77 VAL A O 1
ATOM 578 N N . ALA A 1 78 ? -4.703 1.383 -4.214 1.00 90.56 78 ALA A N 1
ATOM 579 C CA . ALA A 1 78 ? -3.269 1.232 -4.449 1.00 90.56 78 ALA A CA 1
ATOM 580 C C . ALA A 1 78 ? -2.880 -0.218 -4.774 1.00 90.56 78 ALA A C 1
ATOM 582 O O . ALA A 1 78 ? -2.126 -0.460 -5.713 1.00 90.56 78 ALA A O 1
ATOM 583 N N . VAL A 1 79 ? -3.412 -1.183 -4.019 1.00 88.75 79 VAL A N 1
ATOM 584 C CA . VAL A 1 79 ? -3.105 -2.610 -4.188 1.00 88.75 79 VAL A CA 1
ATOM 585 C C . VAL A 1 79 ? -3.708 -3.150 -5.478 1.00 88.75 79 VAL A C 1
ATOM 587 O O . VAL A 1 79 ? -2.996 -3.769 -6.264 1.00 88.75 79 VAL A O 1
ATOM 590 N N . VAL A 1 80 ? -4.997 -2.896 -5.721 1.00 88.25 80 VAL A N 1
ATOM 591 C CA . VAL A 1 80 ? -5.695 -3.382 -6.919 1.00 88.25 80 VAL A CA 1
ATOM 592 C C . VAL A 1 80 ? -5.118 -2.732 -8.174 1.00 88.25 80 VAL A C 1
ATOM 594 O O . VAL A 1 80 ? -4.826 -3.434 -9.136 1.00 88.25 80 VAL A O 1
ATOM 597 N N . GLY A 1 81 ? -4.885 -1.416 -8.154 1.00 86.44 81 GLY A N 1
ATOM 598 C CA . GLY A 1 81 ? -4.282 -0.703 -9.279 1.00 86.44 81 GLY A CA 1
ATOM 599 C C . GLY A 1 81 ? -2.869 -1.196 -9.591 1.00 86.44 81 GLY A C 1
ATOM 600 O O . GLY A 1 81 ? -2.560 -1.462 -10.750 1.00 86.44 81 GLY A O 1
ATOM 601 N N . SER A 1 82 ? -2.037 -1.394 -8.560 1.00 84.19 82 SER A N 1
ATOM 602 C CA . SER A 1 82 ? -0.697 -1.973 -8.724 1.00 84.19 82 SER A CA 1
ATOM 603 C C . SER A 1 82 ? -0.767 -3.382 -9.302 1.00 84.19 82 SER A C 1
ATOM 605 O O . SER A 1 82 ? -0.019 -3.684 -10.219 1.00 84.19 82 SER A O 1
ATOM 607 N N . TRP A 1 83 ? -1.664 -4.232 -8.798 1.00 85.25 83 TRP A N 1
ATOM 608 C CA . TRP A 1 83 ? -1.791 -5.611 -9.264 1.00 85.25 83 TRP A CA 1
ATOM 609 C C . TRP A 1 83 ? -2.254 -5.699 -10.723 1.00 85.25 83 TRP A C 1
ATOM 611 O O . TRP A 1 83 ? -1.680 -6.459 -11.500 1.00 85.25 83 TRP A O 1
ATOM 621 N N . ILE A 1 84 ? -3.245 -4.888 -11.114 1.00 84.75 84 ILE A N 1
ATOM 622 C CA . ILE A 1 84 ? -3.699 -4.800 -12.509 1.00 84.75 84 ILE A CA 1
ATOM 623 C C . ILE A 1 84 ? -2.548 -4.342 -13.408 1.00 84.75 84 ILE A C 1
ATOM 625 O O . ILE A 1 84 ? -2.347 -4.923 -14.470 1.00 84.75 84 ILE A O 1
ATOM 629 N N . ALA A 1 85 ? -1.771 -3.341 -12.985 1.00 82.12 85 ALA A N 1
ATOM 630 C CA . ALA A 1 85 ? -0.627 -2.867 -13.756 1.00 82.12 85 ALA A CA 1
ATOM 631 C C . ALA A 1 85 ? 0.437 -3.958 -13.946 1.00 82.12 85 ALA A C 1
ATOM 633 O O . ALA A 1 85 ? 0.858 -4.184 -15.077 1.00 82.12 85 ALA A O 1
ATOM 634 N N . SER A 1 86 ? 0.819 -4.679 -12.885 1.00 80.00 86 SER A N 1
ATOM 635 C CA . SER A 1 86 ? 1.764 -5.800 -12.992 1.00 80.00 86 SER A CA 1
ATOM 636 C C . SER A 1 86 ? 1.230 -6.884 -13.939 1.00 80.00 86 SER A C 1
ATOM 638 O O . SER A 1 86 ? 1.940 -7.351 -14.823 1.00 80.00 86 SER A O 1
ATOM 640 N N . PHE A 1 87 ? -0.054 -7.236 -13.832 1.00 82.31 87 PHE A N 1
ATOM 641 C CA . PHE A 1 87 ? -0.652 -8.250 -14.699 1.00 82.31 87 PHE A CA 1
ATOM 642 C C . PHE A 1 87 ? -0.683 -7.833 -16.179 1.00 82.31 87 PHE A C 1
ATOM 644 O O . PHE A 1 87 ? -0.362 -8.635 -17.055 1.00 82.31 87 PHE A O 1
ATOM 651 N N . VAL A 1 88 ? -1.054 -6.584 -16.467 1.00 83.44 88 VAL A N 1
ATOM 652 C CA . VAL A 1 88 ? -1.161 -6.070 -17.841 1.00 83.44 88 VAL A CA 1
ATOM 653 C C . VAL A 1 88 ? 0.214 -5.886 -18.486 1.00 83.44 88 VAL A C 1
ATOM 655 O O . VAL A 1 88 ? 0.359 -6.171 -19.672 1.00 83.44 88 VAL A O 1
ATOM 658 N N . ILE A 1 89 ? 1.209 -5.421 -17.724 1.00 79.31 89 ILE A N 1
ATOM 659 C CA . ILE A 1 89 ? 2.520 -5.027 -18.258 1.00 79.31 89 ILE A CA 1
ATOM 660 C C . ILE A 1 89 ? 3.482 -6.217 -18.324 1.00 79.31 89 ILE A C 1
ATOM 662 O O . ILE A 1 89 ? 4.041 -6.486 -19.382 1.00 79.31 89 ILE A O 1
ATOM 666 N N . SER A 1 90 ? 3.670 -6.952 -17.225 1.00 69.56 90 SER A N 1
ATOM 667 C CA . SER A 1 90 ? 4.681 -8.018 -17.141 1.00 69.56 90 SER A CA 1
ATOM 668 C C . SER A 1 90 ? 4.107 -9.429 -17.171 1.00 69.56 90 SER A C 1
ATOM 670 O O . SER A 1 90 ? 4.864 -10.397 -17.215 1.00 69.56 90 SER A O 1
ATOM 672 N N . LYS A 1 91 ? 2.772 -9.575 -17.165 1.00 75.31 91 LYS A N 1
ATOM 673 C CA . LYS A 1 91 ? 2.069 -10.868 -17.038 1.00 75.31 91 LYS A CA 1
ATOM 674 C C . LYS A 1 91 ? 2.483 -11.660 -15.793 1.00 75.31 91 LYS A C 1
ATOM 676 O O . LYS A 1 91 ? 2.215 -12.859 -15.698 1.00 75.31 91 LYS A O 1
ATOM 681 N N . GLU A 1 92 ? 3.107 -10.995 -14.825 1.00 68.25 92 GLU A N 1
AT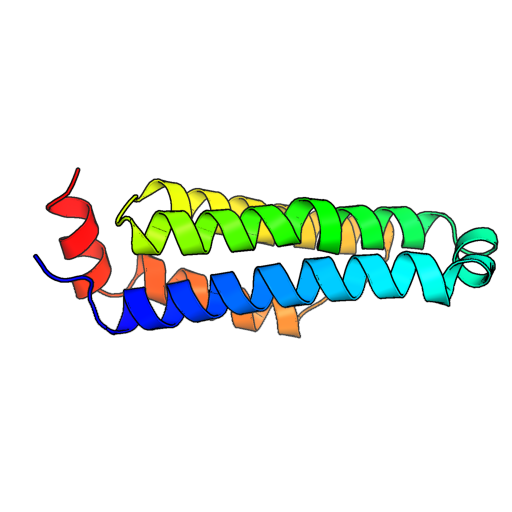OM 682 C CA . GLU A 1 92 ? 3.526 -11.609 -13.579 1.00 68.25 92 GLU A CA 1
ATOM 683 C C . GLU A 1 92 ? 2.368 -11.642 -12.588 1.00 68.25 92 GLU A C 1
ATOM 685 O O . GLU A 1 92 ? 1.788 -10.624 -12.199 1.00 68.25 92 GLU A O 1
ATOM 690 N N . TYR A 1 93 ? 2.071 -12.844 -12.107 1.00 65.44 93 TYR A N 1
ATOM 691 C CA . TYR A 1 93 ? 1.163 -13.028 -10.991 1.00 65.44 93 TYR A CA 1
ATOM 692 C C . TYR A 1 93 ? 1.953 -12.894 -9.692 1.00 65.44 93 TYR A C 1
ATOM 694 O O . TYR A 1 93 ? 2.481 -13.866 -9.156 1.00 65.44 93 TYR A O 1
ATOM 702 N N . SER A 1 94 ? 2.014 -11.675 -9.161 1.00 68.06 94 SER A N 1
ATOM 703 C CA . SER A 1 94 ? 2.578 -11.390 -7.834 1.00 68.06 94 SER A CA 1
ATOM 704 C C . SER A 1 94 ? 1.673 -11.914 -6.701 1.00 68.06 94 SER A C 1
ATOM 706 O O . SER A 1 94 ? 1.130 -11.155 -5.896 1.00 68.06 94 SER A O 1
ATOM 708 N N . ILE A 1 95 ? 1.495 -13.239 -6.641 1.00 73.00 95 ILE A N 1
ATOM 709 C CA . ILE A 1 95 ? 0.578 -13.942 -5.726 1.00 73.00 95 ILE A CA 1
ATOM 710 C C . ILE A 1 95 ? 0.940 -13.670 -4.262 1.00 73.00 95 ILE A C 1
ATOM 712 O O . ILE A 1 95 ? 0.055 -13.407 -3.450 1.00 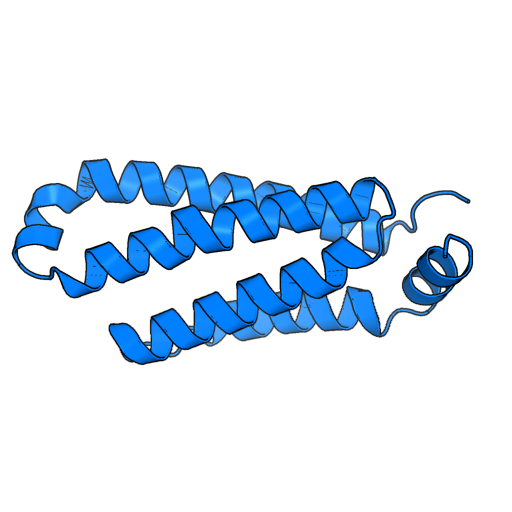73.00 95 ILE A O 1
ATOM 716 N N . GLY A 1 96 ? 2.232 -13.667 -3.918 1.00 71.19 96 GLY A N 1
ATOM 717 C CA . GLY A 1 96 ? 2.681 -13.380 -2.550 1.00 71.19 96 GLY A CA 1
ATOM 718 C C . GLY A 1 96 ? 2.264 -11.983 -2.077 1.00 71.19 96 GLY A C 1
ATOM 719 O O . GLY A 1 96 ? 1.719 -11.826 -0.985 1.00 71.19 96 GLY A O 1
ATOM 720 N N . THR A 1 97 ? 2.436 -10.978 -2.936 1.00 73.19 97 THR A N 1
ATOM 721 C CA . THR A 1 97 ? 2.020 -9.593 -2.679 1.00 73.19 97 THR A CA 1
ATOM 722 C C . THR A 1 97 ? 0.508 -9.508 -2.469 1.00 73.19 97 THR A C 1
ATOM 724 O O . THR A 1 97 ? 0.050 -8.892 -1.507 1.00 73.19 97 THR A O 1
ATOM 727 N N . LEU A 1 98 ? -0.272 -10.188 -3.314 1.00 78.56 98 LEU A N 1
ATOM 728 C CA . LEU A 1 98 ? -1.727 -10.267 -3.183 1.00 78.56 98 LEU A CA 1
ATOM 729 C C . LEU A 1 98 ? -2.168 -10.866 -1.845 1.00 78.56 98 LEU A C 1
ATOM 731 O O . LEU A 1 98 ? -3.052 -10.306 -1.201 1.00 78.56 98 LEU A O 1
ATOM 735 N N . ILE A 1 99 ? -1.556 -11.971 -1.409 1.00 83.69 99 ILE A N 1
ATOM 736 C CA . ILE A 1 99 ? -1.903 -12.638 -0.145 1.00 83.69 99 ILE A CA 1
ATOM 737 C C . ILE A 1 99 ? -1.650 -11.700 1.041 1.00 83.69 99 ILE A C 1
ATOM 739 O O . ILE A 1 99 ? -2.533 -11.520 1.882 1.00 83.69 99 ILE A O 1
ATOM 743 N N . ILE A 1 100 ? -0.478 -11.056 1.086 1.00 84.19 100 ILE A N 1
ATOM 744 C CA . ILE A 1 100 ? -0.099 -10.149 2.181 1.00 84.19 100 ILE A CA 1
ATOM 745 C C . ILE A 1 100 ? -1.071 -8.968 2.266 1.00 84.19 100 ILE A C 1
ATOM 747 O O . ILE A 1 100 ? -1.611 -8.683 3.337 1.00 84.19 100 ILE A O 1
ATOM 751 N N . PHE A 1 101 ? -1.343 -8.294 1.146 1.00 84.38 101 PHE A N 1
ATOM 752 C CA . PHE A 1 101 ? -2.257 -7.153 1.159 1.00 84.38 101 PHE A CA 1
ATOM 753 C C . PHE A 1 101 ? -3.711 -7.562 1.400 1.00 84.38 101 PHE A C 1
ATOM 755 O O . PHE A 1 101 ? -4.432 -6.823 2.066 1.00 84.38 101 PHE A O 1
ATOM 762 N N . SER A 1 102 ? -4.135 -8.745 0.949 1.00 86.50 102 SER A N 1
ATOM 763 C CA . SER A 1 102 ? -5.471 -9.273 1.250 1.00 86.50 102 SER A CA 1
ATOM 764 C C . SER A 1 102 ? -5.651 -9.519 2.745 1.00 86.50 102 SER A C 1
ATOM 766 O O . SER A 1 102 ? -6.682 -9.146 3.298 1.00 86.50 102 SER A O 1
ATOM 768 N N . ALA A 1 103 ? -4.639 -10.065 3.427 1.00 89.00 103 ALA A N 1
ATOM 769 C CA . ALA A 1 103 ? -4.664 -10.226 4.879 1.00 89.00 103 ALA A CA 1
ATOM 770 C C . ALA A 1 103 ? -4.742 -8.869 5.601 1.00 89.00 103 ALA A C 1
ATOM 772 O O . ALA A 1 103 ? -5.548 -8.699 6.515 1.00 89.00 103 ALA A O 1
ATOM 773 N N . ILE A 1 104 ? -3.965 -7.875 5.155 1.00 88.25 104 ILE A N 1
ATOM 774 C CA . ILE A 1 104 ? -4.014 -6.514 5.711 1.00 88.25 104 ILE A CA 1
ATOM 775 C C . ILE A 1 104 ? -5.404 -5.886 5.522 1.00 88.25 104 ILE A C 1
ATOM 777 O O . ILE A 1 104 ? -5.963 -5.319 6.461 1.00 88.25 104 ILE A O 1
ATOM 781 N N . ILE A 1 105 ? -5.977 -5.994 4.322 1.00 90.31 105 ILE A N 1
ATOM 782 C CA . ILE A 1 105 ? -7.317 -5.484 4.017 1.00 90.31 105 ILE A CA 1
ATOM 783 C C . ILE A 1 105 ? -8.360 -6.217 4.871 1.00 90.31 105 ILE A C 1
ATOM 785 O O . ILE A 1 105 ? -9.199 -5.567 5.489 1.00 90.31 105 ILE A O 1
ATOM 789 N N . ALA A 1 106 ? -8.278 -7.542 4.992 1.00 90.88 106 ALA A N 1
ATOM 790 C CA . ALA A 1 106 ? -9.178 -8.317 5.841 1.00 90.88 106 ALA A CA 1
ATOM 791 C C . ALA A 1 106 ? -9.146 -7.823 7.294 1.00 90.88 106 ALA A C 1
ATOM 793 O O . ALA A 1 106 ? -10.202 -7.567 7.864 1.00 90.88 106 ALA A O 1
ATOM 794 N N . ILE A 1 107 ? -7.963 -7.581 7.868 1.00 89.44 107 ILE A N 1
ATOM 795 C CA . ILE A 1 107 ? -7.833 -7.007 9.217 1.00 89.44 107 ILE A CA 1
ATOM 796 C C . ILE A 1 107 ? -8.534 -5.640 9.294 1.00 89.44 107 ILE A C 1
ATOM 798 O O . ILE A 1 107 ? -9.366 -5.416 10.169 1.00 89.44 107 ILE A O 1
ATOM 802 N N . LEU A 1 108 ? -8.269 -4.738 8.341 1.00 88.94 108 LEU A N 1
ATOM 803 C CA . LEU A 1 108 ? -8.820 -3.375 8.342 1.00 88.94 108 LEU A CA 1
ATOM 804 C C . LEU A 1 108 ? -10.348 -3.296 8.182 1.00 88.94 108 LEU A C 1
ATOM 806 O O . LEU A 1 108 ? -10.946 -2.290 8.586 1.00 88.94 108 LEU A O 1
ATOM 810 N N . PHE A 1 109 ? -10.970 -4.304 7.567 1.00 90.25 109 PHE A N 1
ATOM 811 C CA . PHE A 1 109 ? -12.402 -4.309 7.255 1.00 90.25 109 PHE A CA 1
ATOM 812 C C . PHE A 1 109 ? -13.220 -5.301 8.080 1.00 90.25 109 PHE A C 1
ATOM 814 O O . PHE A 1 109 ? -14.409 -5.060 8.268 1.00 90.25 109 PHE A O 1
ATOM 821 N N . LEU A 1 110 ? -12.629 -6.389 8.576 1.00 90.31 110 LEU A N 1
ATOM 822 C CA . LEU A 1 110 ? -13.349 -7.446 9.289 1.00 90.31 110 LEU A CA 1
ATOM 823 C C . LEU A 1 110 ? -13.183 -7.369 10.806 1.00 90.31 110 LEU A C 1
ATOM 825 O O . LEU A 1 110 ? -14.070 -7.846 11.507 1.00 90.31 110 LEU A O 1
ATOM 829 N N . GLU A 1 111 ? -12.128 -6.736 11.323 1.00 90.38 111 GLU A N 1
ATOM 830 C CA . GLU A 1 111 ? -11.903 -6.672 12.765 1.00 90.38 111 GLU A CA 1
ATOM 831 C C . GLU A 1 111 ? -12.833 -5.661 13.457 1.00 90.38 111 GLU A C 1
ATOM 833 O O . GLU A 1 111 ? -12.790 -4.455 13.196 1.00 90.38 111 GLU A O 1
ATOM 838 N N . ASP A 1 112 ? -13.664 -6.142 14.385 1.00 88.12 112 ASP A N 1
ATOM 839 C CA . ASP A 1 112 ? -14.754 -5.349 14.972 1.00 88.12 112 ASP A CA 1
ATOM 840 C C . ASP A 1 112 ? -14.268 -4.126 15.752 1.00 88.12 112 ASP A C 1
ATOM 842 O O . ASP A 1 112 ? -14.877 -3.060 15.672 1.00 88.12 112 ASP A O 1
ATOM 846 N N . LYS A 1 113 ? -13.110 -4.226 16.415 1.00 87.50 113 LYS A N 1
ATOM 847 C CA . LYS A 1 113 ? -12.479 -3.087 17.104 1.00 87.50 113 LYS A CA 1
ATOM 848 C C . LYS A 1 113 ? -12.107 -1.963 16.138 1.00 87.50 113 LYS A C 1
ATOM 850 O O . LYS A 1 113 ? -12.169 -0.792 16.503 1.00 87.50 113 LYS A O 1
ATOM 855 N N . ILE A 1 114 ? -11.698 -2.309 14.916 1.00 87.94 114 ILE A N 1
ATOM 856 C CA . ILE A 1 114 ? -11.347 -1.339 13.874 1.00 87.94 114 ILE A CA 1
ATOM 857 C C . ILE A 1 114 ? -12.619 -0.751 13.261 1.00 87.94 114 ILE A C 1
ATOM 859 O O . ILE A 1 114 ? -12.693 0.462 13.062 1.00 87.94 114 ILE A O 1
ATOM 863 N N . LYS A 1 115 ? -13.637 -1.585 13.006 1.00 86.88 115 LYS A N 1
ATOM 864 C CA . LYS A 1 115 ? -14.946 -1.120 12.521 1.00 86.88 115 LYS A CA 1
ATOM 865 C C . LYS A 1 115 ? -15.567 -0.107 13.479 1.00 86.88 115 LYS A C 1
ATOM 867 O O . LYS A 1 115 ? -15.892 0.990 13.035 1.00 86.88 115 LYS A O 1
ATOM 872 N N . GLN A 1 116 ? -15.665 -0.449 14.766 1.00 87.88 116 GLN A N 1
ATOM 873 C CA . GLN A 1 116 ? -16.189 0.442 15.806 1.00 87.88 116 GLN A CA 1
ATOM 874 C C . GLN A 1 116 ? -15.377 1.735 15.882 1.00 87.88 116 GLN A C 1
ATOM 876 O O . GLN A 1 116 ? -15.947 2.814 15.796 1.00 87.88 116 GLN A O 1
ATOM 881 N N . TYR A 1 117 ? -14.041 1.647 15.887 1.00 89.00 117 TYR A N 1
ATOM 882 C CA . TYR A 1 117 ? -13.184 2.835 15.930 1.00 89.00 117 TYR A CA 1
ATOM 883 C C . TYR A 1 117 ? -13.448 3.843 14.803 1.00 89.00 117 TYR A C 1
ATOM 885 O O . TYR A 1 117 ? -13.387 5.050 15.035 1.00 89.00 117 TYR A O 1
ATOM 893 N N . PHE A 1 118 ? -13.709 3.372 13.580 1.00 87.44 118 PHE A N 1
ATOM 894 C CA . PHE A 1 118 ? -14.035 4.267 12.470 1.00 87.44 118 PHE A CA 1
ATOM 895 C C . PHE A 1 118 ? -15.505 4.696 12.448 1.00 87.44 118 PHE A C 1
ATOM 897 O O . PHE A 1 118 ? -15.775 5.773 11.929 1.00 87.44 118 PHE A O 1
ATOM 904 N N . ALA A 1 119 ? -16.427 3.893 12.986 1.00 85.12 119 ALA A N 1
ATOM 905 C CA . ALA A 1 119 ? -17.831 4.273 13.136 1.00 85.12 119 ALA A CA 1
ATOM 906 C C . ALA A 1 119 ? -17.997 5.406 14.161 1.00 85.12 119 ALA A C 1
ATOM 908 O O . ALA A 1 119 ? -18.706 6.364 13.891 1.00 85.12 119 ALA A O 1
ATOM 909 N N . ASP A 1 120 ? -17.259 5.354 15.272 1.00 83.25 120 ASP A N 1
ATOM 910 C CA . ASP A 1 120 ? -17.304 6.365 16.340 1.00 83.25 120 ASP A CA 1
ATOM 911 C C . ASP A 1 120 ? -16.639 7.701 15.952 1.00 83.25 120 ASP A C 1
ATOM 913 O O . ASP A 1 120 ? -16.725 8.688 16.682 1.00 83.25 120 ASP A O 1
ATOM 917 N N . LYS A 1 121 ? -15.905 7.724 14.832 1.00 78.06 121 LYS A N 1
ATOM 918 C CA . LYS A 1 121 ? -15.175 8.894 14.315 1.00 78.06 121 LYS A CA 1
ATOM 919 C C . LYS A 1 121 ? -15.787 9.508 13.051 1.00 78.06 121 LYS A C 1
ATOM 921 O O . LYS A 1 121 ? -15.245 10.512 12.581 1.00 78.06 121 LYS A O 1
ATOM 926 N N . ALA A 1 122 ? -16.802 8.869 12.473 1.00 66.94 122 ALA A N 1
ATOM 927 C CA . ALA A 1 122 ? -17.522 9.349 11.294 1.00 66.94 122 ALA A CA 1
ATOM 928 C C . ALA A 1 122 ? -18.593 10.367 11.701 1.00 66.94 122 ALA A C 1
ATOM 930 O O . ALA A 1 122 ? -18.764 11.336 10.931 1.00 66.94 122 ALA A O 1
#